Protein AF-A0A956FX94-F1 (afdb_monomer_lite)

Secondary structure (DSSP, 8-state):
--HHHHHTS--GGGGTTTSSHHHHHHHHHHHHHT--TTHHHHHHHHHHHHHHHHHHHHHHHHHHHHHHHTS--S-HHHHHHHH-

Radius of gyration: 17.17 Å; chains: 1; bounding box: 35×17×48 Å

Structure (mmCIF, N/CA/C/O backbone):
data_AF-A0A956FX94-F1
#
_entry.id   AF-A0A956FX94-F1
#
loop_
_atom_site.group_PDB
_atom_site.id
_atom_site.type_symbol
_atom_site.label_atom_id
_atom_site.label_alt_id
_atom_site.label_comp_id
_atom_site.label_asym_id
_atom_site.label_entity_id
_atom_site.label_seq_id
_atom_site.pdbx_PDB_ins_code
_atom_site.Cartn_x
_atom_site.Cartn_y
_atom_site.Cartn_z
_atom_site.occupancy
_atom_site.B_iso_or_equiv
_atom_site.auth_seq_id
_atom_site.auth_comp_id
_atom_site.auth_asym_id
_atom_site.auth_atom_id
_atom_site.pdbx_PDB_model_num
ATOM 1 N N . MET A 1 1 ? 3.036 6.402 -28.828 1.00 49.88 1 MET A N 1
ATOM 2 C CA . MET A 1 1 ? 3.656 5.767 -27.644 1.00 49.88 1 MET A CA 1
ATOM 3 C C . MET A 1 1 ? 4.326 4.479 -28.101 1.00 49.88 1 MET A C 1
ATOM 5 O O . MET A 1 1 ? 3.760 3.819 -28.962 1.00 49.88 1 MET A O 1
ATOM 9 N N . SER A 1 2 ? 5.541 4.173 -27.633 1.00 61.59 2 SER A N 1
ATOM 10 C CA . SER A 1 2 ? 6.252 2.942 -28.025 1.00 61.59 2 SER A CA 1
ATOM 11 C C . SER A 1 2 ? 5.575 1.714 -27.407 1.00 61.59 2 SER A C 1
ATOM 13 O O . SER A 1 2 ? 5.207 1.760 -26.234 1.00 61.59 2 SER A O 1
ATOM 15 N N . SER A 1 3 ? 5.445 0.622 -28.169 1.00 69.81 3 SER A N 1
ATOM 16 C CA . SER A 1 3 ? 4.834 -0.644 -27.723 1.00 69.81 3 SER A CA 1
ATOM 17 C C . SER A 1 3 ? 5.484 -1.215 -26.457 1.00 69.81 3 SER A C 1
ATOM 19 O O . SER A 1 3 ? 4.813 -1.885 -25.681 1.00 69.81 3 SER A O 1
ATOM 21 N N . ALA A 1 4 ? 6.772 -0.937 -26.235 1.00 71.25 4 ALA A N 1
ATOM 22 C CA . ALA A 1 4 ? 7.501 -1.391 -25.054 1.00 71.25 4 ALA A CA 1
ATOM 23 C C . ALA A 1 4 ? 7.072 -0.661 -23.769 1.00 71.25 4 ALA A C 1
ATOM 25 O O . ALA A 1 4 ? 7.071 -1.258 -22.700 1.00 71.25 4 ALA A O 1
ATOM 26 N N . ARG A 1 5 ? 6.647 0.608 -23.862 1.00 75.94 5 ARG A N 1
ATOM 27 C CA . ARG A 1 5 ? 6.201 1.375 -22.689 1.00 75.94 5 ARG A CA 1
ATOM 28 C C . ARG A 1 5 ? 4.833 0.913 -22.197 1.00 75.94 5 ARG A C 1
ATOM 30 O O . ARG A 1 5 ? 4.647 0.756 -21.000 1.00 75.94 5 ARG A O 1
ATOM 37 N N . ALA A 1 6 ? 3.931 0.606 -23.129 1.00 77.81 6 ALA A N 1
ATOM 38 C CA . ALA A 1 6 ? 2.618 0.044 -22.816 1.00 77.81 6 ALA A CA 1
ATOM 39 C C . ALA A 1 6 ? 2.717 -1.313 -22.090 1.00 77.81 6 ALA A C 1
ATOM 41 O O . ALA A 1 6 ? 1.883 -1.623 -21.250 1.00 77.81 6 ALA A O 1
ATOM 42 N N . ALA A 1 7 ? 3.759 -2.109 -22.363 1.00 77.12 7 ALA A N 1
ATOM 43 C CA . ALA A 1 7 ? 3.991 -3.373 -21.661 1.00 77.12 7 ALA A CA 1
ATOM 44 C C . ALA A 1 7 ? 4.427 -3.191 -20.191 1.00 77.12 7 ALA A C 1
ATOM 46 O O . ALA A 1 7 ? 4.258 -4.111 -19.395 1.00 77.12 7 ALA A O 1
ATOM 47 N N . CYS A 1 8 ? 4.965 -2.021 -19.825 1.00 87.06 8 CYS A N 1
ATOM 48 C CA . CYS A 1 8 ? 5.412 -1.700 -18.466 1.00 87.06 8 CYS A CA 1
ATOM 49 C C . CYS A 1 8 ? 4.349 -0.978 -17.615 1.00 87.06 8 CYS A C 1
ATOM 51 O O . CYS A 1 8 ? 4.601 -0.705 -16.444 1.00 87.06 8 CYS A O 1
ATOM 53 N N . GLU A 1 9 ? 3.188 -0.644 -18.187 1.00 82.50 9 GLU A N 1
ATOM 54 C CA . GLU A 1 9 ? 2.127 0.153 -17.544 1.00 82.50 9 GLU A CA 1
ATOM 55 C C . GLU A 1 9 ? 1.109 -0.673 -16.746 1.00 82.50 9 GLU A C 1
ATOM 57 O O . GLU A 1 9 ? 0.224 -0.094 -16.138 1.00 82.50 9 GLU A O 1
ATOM 62 N N . ASP A 1 10 ? 1.219 -2.002 -16.739 1.00 84.81 10 ASP A N 1
ATOM 63 C CA . ASP A 1 10 ? 0.238 -2.910 -16.124 1.00 84.81 10 ASP A CA 1
ATOM 64 C C . ASP A 1 10 ? 0.756 -3.492 -14.791 1.00 84.81 10 ASP A C 1
ATOM 66 O O . ASP A 1 10 ? 0.624 -4.684 -14.504 1.00 84.81 10 ASP A O 1
ATOM 70 N N . ALA A 1 11 ? 1.442 -2.675 -13.983 1.00 86.50 11 ALA A N 1
ATOM 71 C CA . ALA A 1 11 ? 2.004 -3.122 -12.704 1.00 86.50 11 ALA A CA 1
ATOM 72 C C . ALA A 1 11 ? 0.926 -3.207 -11.605 1.00 86.50 11 ALA A C 1
ATOM 74 O O . ALA A 1 11 ? 1.010 -4.051 -10.712 1.00 86.50 11 ALA A O 1
ATOM 75 N N . GLU A 1 12 ? -0.120 -2.395 -11.719 1.00 90.06 12 GLU A N 1
ATOM 76 C CA . GLU A 1 12 ? -1.275 -2.289 -10.831 1.00 90.06 12 GLU A CA 1
ATOM 77 C C . GLU A 1 12 ? -2.059 -3.604 -10.743 1.00 90.06 12 GLU A C 1
ATOM 79 O O . GLU A 1 12 ? -2.572 -3.943 -9.677 1.00 90.06 12 GLU A O 1
ATOM 84 N N . ARG A 1 13 ? -2.091 -4.409 -11.817 1.00 91.62 13 ARG A N 1
ATOM 85 C CA . ARG A 1 13 ? -2.765 -5.722 -11.823 1.00 91.62 13 ARG A CA 1
ATOM 86 C C . ARG A 1 13 ? -2.271 -6.662 -10.726 1.00 91.62 13 ARG A C 1
ATOM 88 O O . ARG A 1 13 ? -2.996 -7.553 -10.305 1.00 91.62 13 ARG A O 1
ATOM 95 N N . HIS A 1 14 ? -1.020 -6.498 -10.295 1.00 91.56 14 HIS A N 1
ATOM 96 C CA . HIS A 1 14 ? -0.418 -7.344 -9.274 1.00 91.56 14 HIS A CA 1
ATOM 97 C C . HIS A 1 14 ? -0.943 -7.031 -7.867 1.00 91.56 14 HIS A C 1
ATOM 99 O O . HIS A 1 14 ? -0.696 -7.809 -6.950 1.00 91.56 14 HIS A O 1
ATOM 105 N N . LEU A 1 15 ? -1.655 -5.913 -7.694 1.00 95.56 15 LEU A N 1
ATOM 106 C CA . LEU A 1 15 ? -2.329 -5.563 -6.447 1.00 95.56 15 LEU A CA 1
ATOM 107 C C . LEU A 1 15 ? -3.754 -6.126 -6.365 1.00 95.56 15 LEU A C 1
ATOM 109 O O . LEU A 1 15 ? -4.325 -6.138 -5.277 1.00 95.56 15 LEU A O 1
ATOM 113 N N . VAL A 1 16 ? -4.319 -6.625 -7.470 1.00 95.94 16 VAL A N 1
ATOM 114 C CA . VAL A 1 16 ? -5.636 -7.279 -7.472 1.00 95.94 16 VAL A CA 1
ATOM 115 C C . VAL A 1 16 ? -5.594 -8.514 -6.572 1.00 95.94 16 VAL A C 1
ATOM 117 O O . VAL A 1 16 ? -4.718 -9.368 -6.712 1.00 95.94 16 VAL A O 1
ATOM 120 N N . GLY A 1 17 ? -6.527 -8.595 -5.626 1.00 95.12 17 GLY A N 1
ATOM 121 C CA . GLY A 1 17 ? -6.589 -9.625 -4.590 1.00 95.12 17 GLY A CA 1
ATOM 122 C C . GLY A 1 17 ? -5.531 -9.502 -3.485 1.00 95.12 17 GLY A C 1
ATOM 123 O O . GLY A 1 17 ? -5.492 -10.351 -2.598 1.00 95.12 17 GLY A O 1
ATOM 124 N N . VAL A 1 18 ? -4.670 -8.477 -3.518 1.00 96.56 18 VAL A N 1
ATOM 125 C CA . VAL A 1 18 ? -3.627 -8.228 -2.502 1.00 96.56 18 VAL A CA 1
ATOM 126 C C . VAL A 1 18 ? -3.910 -6.941 -1.733 1.00 96.56 18 VAL A C 1
ATOM 128 O O . VAL A 1 18 ? -3.912 -6.941 -0.504 1.00 96.56 18 VAL A O 1
ATOM 131 N N . TRP A 1 19 ? -4.142 -5.842 -2.449 1.00 97.69 19 TRP A N 1
ATOM 132 C CA . TRP A 1 19 ? -4.515 -4.547 -1.886 1.00 97.69 19 TRP A CA 1
ATOM 133 C C . TRP A 1 19 ? -5.406 -3.769 -2.862 1.00 97.69 19 TRP A C 1
ATOM 135 O O . TRP A 1 19 ? -5.003 -2.762 -3.447 1.00 97.69 19 TRP A O 1
ATOM 145 N N . ASP A 1 20 ? -6.629 -4.260 -3.038 1.00 96.56 20 ASP A N 1
ATOM 146 C CA . ASP A 1 20 ? -7.693 -3.633 -3.823 1.00 96.56 20 ASP A CA 1
ATOM 147 C C . ASP A 1 20 ? -8.877 -3.209 -2.932 1.00 96.56 20 ASP A C 1
ATOM 149 O O . ASP A 1 20 ? -8.818 -3.293 -1.702 1.00 96.56 20 ASP A O 1
ATOM 153 N N . ASP A 1 21 ? -9.956 -2.721 -3.544 1.00 96.56 21 ASP A N 1
ATOM 154 C CA . ASP A 1 21 ? -11.146 -2.244 -2.831 1.00 96.56 21 ASP A CA 1
ATOM 155 C C . ASP A 1 21 ? -11.836 -3.335 -1.999 1.00 96.56 21 ASP A C 1
ATOM 157 O O . ASP A 1 21 ? -12.377 -3.044 -0.925 1.00 96.56 21 ASP A O 1
ATOM 161 N N . GLU A 1 22 ? -11.795 -4.591 -2.453 1.00 97.75 22 GLU A N 1
ATOM 162 C CA . GLU A 1 22 ? -12.360 -5.724 -1.721 1.00 97.75 22 GLU A CA 1
ATOM 163 C C . GLU A 1 22 ? -11.566 -5.967 -0.434 1.00 97.75 22 GLU A C 1
ATOM 165 O O . GLU A 1 22 ? -12.137 -5.927 0.666 1.00 97.75 22 GLU A O 1
ATOM 170 N N . ILE A 1 23 ? -10.241 -6.101 -0.555 1.00 98.25 23 ILE A N 1
ATOM 171 C CA . ILE A 1 23 ? -9.341 -6.315 0.585 1.00 98.25 23 ILE A CA 1
ATOM 172 C C . ILE A 1 23 ? -9.366 -5.123 1.550 1.00 98.25 23 ILE A C 1
ATOM 174 O O . ILE A 1 23 ? -9.392 -5.307 2.772 1.00 98.25 23 ILE A O 1
ATOM 178 N N . ARG A 1 24 ? -9.433 -3.887 1.039 1.00 98.25 24 ARG A N 1
ATOM 179 C CA . ARG A 1 24 ? -9.591 -2.681 1.870 1.00 98.25 24 ARG A CA 1
ATOM 180 C C . ARG A 1 24 ? -10.865 -2.744 2.706 1.00 98.25 24 ARG A C 1
ATOM 182 O O . ARG A 1 24 ? -10.830 -2.482 3.909 1.00 98.25 24 ARG A O 1
ATOM 189 N N . GLY A 1 25 ? -11.986 -3.118 2.092 1.00 98.31 25 GLY A N 1
ATOM 190 C CA . GLY A 1 25 ? -13.259 -3.262 2.790 1.00 98.31 25 GLY A CA 1
ATOM 191 C C . GLY A 1 25 ? -13.222 -4.352 3.867 1.00 98.31 25 GLY A C 1
ATOM 192 O O . GLY A 1 25 ? -13.752 -4.159 4.964 1.00 98.31 25 GLY A O 1
ATOM 193 N N . GLU A 1 26 ? -12.592 -5.495 3.586 1.00 98.38 26 GLU A N 1
ATOM 194 C CA . GLU A 1 26 ? -12.397 -6.579 4.562 1.00 98.38 26 GLU A CA 1
ATOM 195 C C . GLU A 1 26 ? -11.538 -6.153 5.753 1.00 98.38 26 GLU A C 1
ATOM 197 O O . GLU A 1 26 ? -11.893 -6.409 6.913 1.00 98.38 26 GLU A O 1
ATOM 202 N N . ALA A 1 27 ? -10.440 -5.453 5.482 1.00 98.19 27 ALA A N 1
ATOM 203 C CA . ALA A 1 27 ? -9.563 -4.929 6.512 1.00 98.19 27 ALA A CA 1
ATOM 204 C C . ALA A 1 27 ? -10.294 -3.895 7.382 1.00 98.19 27 ALA A C 1
ATOM 206 O O . ALA A 1 27 ? -10.293 -4.034 8.607 1.00 98.19 27 ALA A O 1
ATOM 207 N N . GLN A 1 28 ? -11.020 -2.939 6.790 1.00 98.56 28 GLN A N 1
ATOM 208 C CA . GLN A 1 28 ? -11.833 -1.974 7.539 1.00 98.56 28 GLN A CA 1
ATOM 209 C C . GLN A 1 28 ? -12.805 -2.667 8.503 1.00 98.56 28 GLN A C 1
ATOM 211 O O . GLN A 1 28 ? -12.868 -2.321 9.687 1.00 98.56 28 GLN A O 1
ATOM 216 N N . ARG A 1 29 ? -13.543 -3.677 8.016 1.00 98.62 29 ARG A N 1
ATOM 217 C CA . ARG A 1 29 ? -14.468 -4.465 8.846 1.00 98.62 29 ARG A CA 1
ATOM 218 C C . ARG A 1 29 ? -13.742 -5.169 9.991 1.00 98.62 29 ARG A C 1
ATOM 220 O O . ARG A 1 29 ? -14.259 -5.196 11.105 1.00 98.62 29 ARG A O 1
ATOM 227 N N . SER A 1 30 ? -12.541 -5.687 9.745 1.00 98.38 30 SER A N 1
ATOM 228 C CA . SER A 1 30 ? -11.723 -6.360 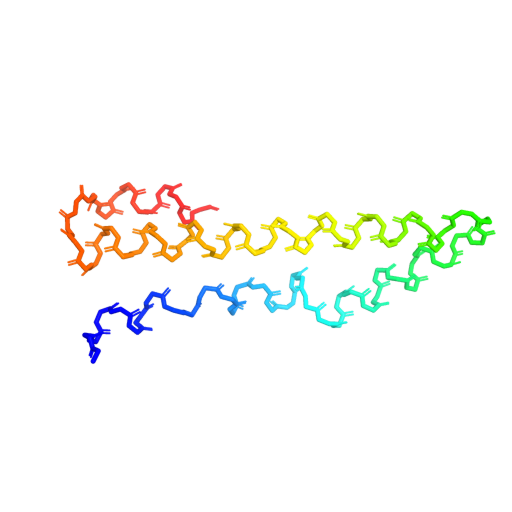10.760 1.00 98.38 30 SER A CA 1
ATOM 229 C C . SER A 1 30 ? -11.248 -5.403 11.855 1.00 98.38 30 SER A C 1
ATOM 231 O O . SER A 1 30 ? -11.338 -5.734 13.037 1.00 98.38 30 SER A O 1
ATOM 233 N N . PHE A 1 31 ? -10.817 -4.189 11.495 1.00 98.56 31 PHE A N 1
ATOM 234 C CA . PHE A 1 31 ? -10.503 -3.143 12.473 1.00 98.56 31 PHE A CA 1
ATOM 235 C C . PHE A 1 31 ? -11.740 -2.781 13.303 1.00 98.56 31 PHE A C 1
ATOM 237 O O . PHE A 1 31 ? -11.670 -2.774 14.535 1.00 98.56 31 PHE A O 1
ATOM 244 N N . ALA A 1 32 ? -12.887 -2.547 12.656 1.00 98.31 32 ALA A N 1
ATOM 245 C CA . ALA A 1 32 ? -14.140 -2.214 13.334 1.00 98.31 32 ALA A CA 1
ATOM 246 C C . ALA A 1 32 ? -14.608 -3.324 14.297 1.00 98.31 32 ALA A C 1
ATOM 248 O O . ALA A 1 32 ? -15.031 -3.036 15.419 1.00 98.31 32 ALA A O 1
ATOM 249 N N . ALA A 1 33 ? -14.460 -4.595 13.910 1.00 98.50 33 ALA A N 1
ATOM 250 C CA . ALA A 1 33 ? -14.841 -5.756 14.717 1.00 98.50 33 ALA A CA 1
ATOM 251 C C . ALA A 1 33 ? -14.070 -5.871 16.045 1.00 98.50 33 ALA A C 1
ATOM 253 O O . ALA A 1 33 ? -14.527 -6.550 16.963 1.00 98.50 33 ALA A O 1
ATOM 254 N N . THR A 1 34 ? -12.935 -5.178 16.198 1.00 98.06 34 THR A N 1
ATOM 255 C CA . THR A 1 34 ? -12.208 -5.123 17.478 1.00 98.06 34 THR A CA 1
ATOM 256 C C . THR A 1 34 ? -12.975 -4.388 18.584 1.00 98.06 34 THR A C 1
ATOM 258 O O . THR A 1 34 ? -12.627 -4.525 19.760 1.00 98.06 34 THR A O 1
ATOM 261 N N . GLY A 1 35 ? -13.976 -3.569 18.227 1.00 97.62 35 GLY A N 1
ATOM 262 C CA . GLY A 1 35 ? -14.775 -2.774 19.165 1.00 97.62 35 GLY A CA 1
ATOM 263 C C . GLY A 1 35 ? -13.979 -1.704 19.920 1.00 97.62 35 GLY A C 1
ATOM 264 O O . GLY A 1 35 ? -14.447 -1.177 20.931 1.00 97.62 35 GLY A O 1
ATOM 265 N N . ARG A 1 36 ? -12.749 -1.396 19.487 1.00 98.25 36 ARG A N 1
ATOM 266 C CA . ARG A 1 36 ? -11.903 -0.402 20.153 1.00 98.25 36 ARG A CA 1
ATOM 267 C C . ARG A 1 36 ? -12.329 1.015 19.760 1.00 98.25 36 ARG A C 1
ATOM 269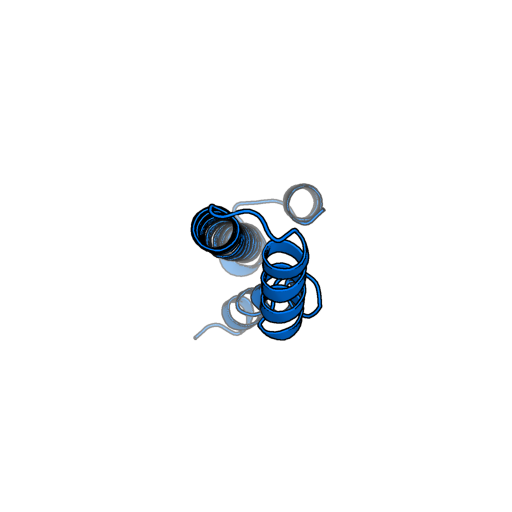 O O . ARG A 1 36 ? -12.525 1.266 18.576 1.00 98.25 36 ARG A O 1
ATOM 276 N N . PRO A 1 37 ? -12.358 1.980 20.701 1.00 97.62 37 PRO A N 1
ATOM 277 C CA . PRO A 1 37 ? -12.707 3.371 20.386 1.00 97.62 37 PRO A CA 1
ATOM 278 C C . PRO A 1 37 ? -11.800 4.030 19.337 1.00 97.62 37 PRO A C 1
ATOM 280 O O . PRO A 1 37 ? -12.198 4.990 18.693 1.00 97.62 37 PRO A O 1
ATOM 283 N N . TYR A 1 38 ? -10.571 3.530 19.176 1.00 96.56 38 TYR A N 1
ATOM 284 C CA . TYR A 1 38 ? -9.591 4.032 18.211 1.00 96.56 38 TYR A CA 1
ATOM 285 C C . TYR A 1 38 ? -9.531 3.217 16.909 1.00 96.56 38 TYR A C 1
ATOM 287 O O . TYR A 1 38 ? -8.651 3.471 16.090 1.00 96.56 38 TYR A O 1
ATOM 295 N N . ALA A 1 39 ? -10.410 2.227 16.722 1.00 98.44 39 ALA A N 1
ATOM 296 C CA . ALA A 1 39 ? -10.355 1.299 15.593 1.00 98.44 39 ALA A CA 1
ATOM 297 C C . ALA A 1 39 ? -10.405 2.008 14.232 1.00 98.44 39 ALA A C 1
ATOM 299 O O . ALA A 1 39 ? -9.598 1.700 13.362 1.00 98.44 39 ALA A O 1
ATOM 300 N N . GLU A 1 40 ? -11.301 2.984 14.076 1.00 97.44 40 GLU A N 1
ATOM 301 C CA . GLU A 1 40 ? -11.450 3.762 12.841 1.00 97.44 40 GLU A CA 1
ATOM 302 C C . GLU A 1 40 ? -10.185 4.564 12.521 1.00 97.44 40 GLU A C 1
ATOM 304 O O . GLU A 1 40 ? -9.615 4.423 11.445 1.00 97.44 40 GLU A O 1
ATOM 309 N N . LYS A 1 41 ? -9.657 5.310 13.497 1.00 98.50 41 LYS A N 1
ATOM 310 C CA . LYS A 1 41 ? -8.415 6.074 13.318 1.00 98.50 41 LYS A CA 1
ATOM 311 C C . LYS A 1 41 ? -7.215 5.176 13.001 1.00 98.50 41 LYS A C 1
ATOM 313 O O . LYS A 1 41 ? -6.350 5.541 12.205 1.00 98.50 41 LYS A O 1
ATOM 318 N N . ALA A 1 42 ? -7.133 4.012 13.649 1.00 98.50 42 ALA A N 1
ATOM 319 C CA . ALA A 1 42 ? -6.088 3.038 13.364 1.00 98.50 42 ALA A CA 1
ATOM 320 C C . ALA A 1 42 ? -6.216 2.518 11.924 1.00 98.50 42 ALA A C 1
ATOM 322 O O . ALA A 1 42 ? -5.224 2.541 11.196 1.00 98.50 42 ALA A O 1
ATOM 323 N N . TRP A 1 43 ? -7.432 2.163 11.495 1.00 98.56 43 TRP A N 1
ATOM 324 C CA . TRP A 1 43 ? -7.728 1.768 10.119 1.00 98.56 43 TRP A CA 1
ATOM 325 C C . TRP A 1 43 ? -7.306 2.839 9.112 1.00 98.56 43 TRP A C 1
ATOM 327 O O . TRP A 1 43 ? -6.533 2.537 8.211 1.00 98.56 43 TRP A O 1
ATOM 337 N N . GLU A 1 44 ? -7.736 4.089 9.290 1.00 98.62 44 GLU A N 1
ATOM 338 C CA . GLU A 1 44 ? -7.401 5.198 8.388 1.00 98.62 44 GLU A CA 1
ATOM 339 C C . GLU A 1 44 ? -5.886 5.356 8.211 1.00 98.62 44 GLU A C 1
ATOM 341 O O . GLU A 1 44 ? -5.390 5.477 7.091 1.00 98.62 44 GLU A O 1
ATOM 346 N N . SER A 1 45 ? -5.130 5.311 9.315 1.00 98.56 45 SER A N 1
ATOM 347 C CA . SER A 1 45 ? -3.670 5.426 9.259 1.00 98.56 45 SER A CA 1
ATOM 348 C C . SER A 1 45 ? -3.002 4.241 8.557 1.00 98.56 45 SER A C 1
ATOM 350 O O . SER A 1 45 ? -2.048 4.441 7.802 1.00 98.56 45 SER A O 1
ATOM 352 N N . SER A 1 46 ? -3.507 3.025 8.783 1.00 98.38 46 SER A N 1
ATOM 353 C CA . SER A 1 46 ? -2.995 1.797 8.175 1.00 98.38 46 SER A CA 1
ATOM 354 C C . SER A 1 46 ? -3.306 1.751 6.685 1.00 98.38 46 SER A C 1
ATOM 356 O O . SER A 1 46 ? -2.400 1.502 5.894 1.00 98.38 46 SER A O 1
ATOM 358 N N . ALA A 1 47 ? -4.544 2.062 6.299 1.00 98.56 47 ALA A N 1
ATOM 359 C CA . ALA A 1 47 ? -4.965 2.142 4.909 1.00 98.56 47 ALA A CA 1
ATOM 360 C C . ALA A 1 47 ? -4.126 3.176 4.154 1.00 98.56 47 ALA A C 1
ATOM 362 O O . ALA A 1 47 ? -3.464 2.838 3.184 1.00 98.56 47 ALA A O 1
ATOM 363 N N . ALA A 1 48 ? -4.013 4.402 4.67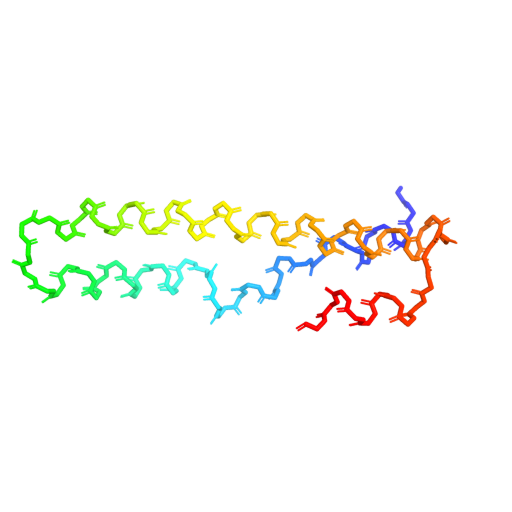6 1.00 98.62 48 ALA A N 1
ATOM 364 C CA . ALA A 1 48 ? -3.212 5.441 4.034 1.00 98.62 48 ALA A CA 1
ATOM 365 C C . ALA A 1 48 ? -1.721 5.070 3.901 1.00 98.62 48 ALA A C 1
ATOM 367 O O . ALA A 1 48 ? -1.050 5.532 2.979 1.00 98.62 48 ALA A O 1
ATOM 368 N N . ALA A 1 49 ? -1.166 4.287 4.831 1.00 98.56 49 ALA A N 1
ATOM 369 C CA . ALA A 1 49 ? 0.210 3.804 4.731 1.00 98.56 49 ALA A CA 1
ATOM 370 C C . ALA A 1 49 ? 0.373 2.728 3.651 1.00 98.56 49 ALA A C 1
ATOM 372 O O . ALA A 1 49 ? 1.341 2.789 2.893 1.00 98.56 49 ALA A O 1
ATOM 373 N N . LEU A 1 50 ? -0.567 1.785 3.571 1.00 98.31 50 LEU A N 1
ATOM 374 C CA . LEU A 1 50 ? -0.573 0.740 2.550 1.00 98.31 50 LEU A CA 1
ATOM 375 C C . LEU A 1 50 ? -0.793 1.327 1.156 1.00 98.31 50 LEU A C 1
ATOM 377 O O . LEU A 1 50 ? -0.070 0.959 0.244 1.00 98.31 50 LEU A O 1
ATOM 381 N N . ASP A 1 51 ? -1.665 2.323 1.017 1.00 97.94 51 ASP A N 1
ATOM 382 C CA . ASP A 1 51 ? -1.915 3.026 -0.247 1.00 97.94 51 ASP A CA 1
ATOM 383 C C . ASP A 1 51 ? -0.644 3.655 -0.802 1.00 97.94 51 ASP A C 1
ATOM 385 O O . ASP A 1 51 ? -0.232 3.368 -1.922 1.00 97.94 51 ASP A O 1
ATOM 389 N N . ARG A 1 52 ? 0.047 4.443 0.031 1.00 98.38 52 ARG A N 1
ATOM 390 C CA . ARG A 1 52 ? 1.322 5.057 -0.357 1.00 98.38 52 ARG A CA 1
ATOM 391 C C . ARG A 1 52 ? 2.373 4.017 -0.725 1.00 98.38 52 ARG A C 1
ATOM 393 O O . ARG A 1 52 ? 3.188 4.264 -1.610 1.00 98.38 52 ARG A O 1
ATOM 400 N N . TYR A 1 53 ? 2.398 2.891 -0.016 1.00 97.50 53 TYR A N 1
ATOM 401 C CA . TYR A 1 53 ? 3.341 1.820 -0.307 1.00 97.50 53 TYR A CA 1
ATOM 402 C C . TYR A 1 53 ? 3.016 1.134 -1.637 1.00 97.50 53 TYR A C 1
ATOM 404 O O . TYR A 1 53 ? 3.916 0.945 -2.449 1.00 97.50 53 TYR A O 1
ATOM 412 N N . SER A 1 54 ? 1.745 0.818 -1.882 1.00 96.81 54 SER A N 1
ATOM 413 C CA . SER A 1 54 ? 1.256 0.253 -3.138 1.00 96.81 54 SER A CA 1
ATOM 414 C C . SER A 1 54 ? 1.579 1.153 -4.329 1.00 96.81 54 SER A C 1
ATOM 416 O O . SER A 1 54 ? 2.142 0.668 -5.309 1.00 96.81 54 SER A O 1
ATOM 418 N N . ASP A 1 55 ? 1.332 2.459 -4.217 1.00 96.50 55 ASP A N 1
ATOM 419 C CA . ASP A 1 55 ? 1.658 3.431 -5.267 1.00 96.50 55 ASP A CA 1
ATOM 420 C C . ASP A 1 55 ? 3.169 3.481 -5.544 1.00 96.50 55 ASP A C 1
ATOM 422 O O . ASP A 1 55 ? 3.611 3.425 -6.694 1.00 96.50 55 ASP A O 1
ATOM 426 N N . ALA A 1 56 ? 3.987 3.539 -4.486 1.00 96.31 56 ALA A N 1
ATOM 427 C CA . ALA A 1 56 ? 5.443 3.544 -4.612 1.00 96.31 56 ALA A CA 1
ATOM 428 C C . ALA A 1 56 ? 5.976 2.241 -5.234 1.00 96.31 56 ALA A C 1
ATOM 430 O O . ALA A 1 56 ? 6.912 2.263 -6.034 1.00 96.31 56 ALA A O 1
ATOM 431 N N . TRP A 1 57 ? 5.373 1.105 -4.889 1.00 95.69 57 TRP A N 1
ATOM 432 C CA . TRP A 1 57 ? 5.738 -0.203 -5.418 1.00 95.69 57 TRP A CA 1
ATOM 433 C C . TRP A 1 57 ? 5.405 -0.334 -6.911 1.00 95.69 57 TRP A C 1
ATOM 435 O O . TRP A 1 57 ? 6.246 -0.795 -7.686 1.00 95.69 57 TRP A O 1
ATOM 445 N N . VAL A 1 58 ? 4.225 0.134 -7.334 1.00 95.25 58 VAL A N 1
ATOM 446 C CA . VAL A 1 58 ? 3.826 0.201 -8.752 1.00 95.25 58 VAL A CA 1
ATOM 447 C C . VAL A 1 58 ? 4.809 1.064 -9.543 1.00 95.25 58 VAL A C 1
ATOM 449 O O . VAL A 1 58 ? 5.326 0.621 -10.572 1.00 95.25 58 VAL A O 1
ATOM 452 N N . ALA A 1 59 ? 5.131 2.259 -9.034 1.00 94.38 59 ALA A N 1
ATOM 453 C CA . ALA A 1 59 ? 6.083 3.165 -9.672 1.00 94.38 59 ALA A CA 1
ATOM 454 C C . ALA A 1 59 ? 7.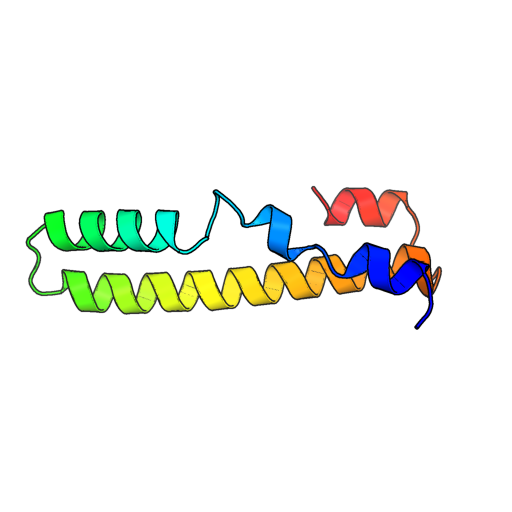467 2.517 -9.841 1.00 94.38 59 ALA A C 1
ATOM 456 O O . ALA A 1 59 ? 8.004 2.492 -10.948 1.00 94.38 59 ALA A O 1
ATOM 457 N N . MET A 1 60 ? 8.004 1.901 -8.782 1.00 93.44 60 MET A N 1
ATOM 458 C CA . MET A 1 60 ? 9.301 1.218 -8.818 1.00 93.44 60 MET A CA 1
ATOM 459 C C . MET A 1 60 ? 9.338 0.089 -9.860 1.00 93.44 60 MET A C 1
ATOM 461 O O . MET A 1 60 ? 10.326 -0.067 -10.581 1.00 93.44 60 MET A O 1
ATOM 465 N N . ARG A 1 61 ? 8.266 -0.707 -9.966 1.00 93.38 61 ARG A N 1
ATOM 466 C CA . ARG A 1 61 ? 8.188 -1.796 -10.954 1.00 93.38 61 ARG A CA 1
ATOM 467 C C . ARG A 1 61 ? 8.130 -1.268 -12.375 1.00 93.38 61 ARG A C 1
ATOM 469 O O . ARG A 1 61 ? 8.846 -1.774 -13.240 1.00 93.38 61 ARG A O 1
ATOM 476 N N . ARG A 1 62 ? 7.324 -0.233 -12.612 1.00 93.00 62 ARG A N 1
ATOM 477 C CA . ARG A 1 62 ? 7.272 0.438 -13.910 1.00 93.00 62 ARG A CA 1
ATOM 478 C C . ARG A 1 62 ? 8.649 0.971 -14.303 1.00 93.00 62 ARG A C 1
ATOM 480 O O . ARG A 1 62 ? 9.100 0.707 -15.414 1.00 93.00 62 ARG A O 1
ATOM 487 N N . GLU A 1 63 ? 9.334 1.662 -13.396 1.00 92.44 63 GLU A N 1
ATOM 488 C CA . GLU A 1 63 ? 10.675 2.207 -13.632 1.00 92.44 63 GLU A CA 1
ATOM 489 C C . GLU A 1 63 ? 11.697 1.115 -13.970 1.00 92.44 63 GLU A C 1
ATOM 491 O O . GLU A 1 63 ? 12.435 1.250 -14.945 1.00 92.44 63 GLU A O 1
ATOM 496 N N . ALA A 1 64 ? 11.716 0.005 -13.226 1.00 92.25 64 ALA A N 1
ATOM 497 C CA . ALA A 1 64 ? 12.617 -1.115 -13.499 1.00 92.25 64 ALA A CA 1
ATOM 498 C C . ALA A 1 64 ? 12.336 -1.774 -14.865 1.00 92.25 64 ALA A C 1
ATOM 500 O O . ALA A 1 64 ? 13.268 -2.086 -15.615 1.00 92.25 64 ALA A O 1
ATOM 501 N N . CYS A 1 65 ? 11.057 -1.941 -15.218 1.00 92.75 65 CYS A N 1
ATOM 502 C CA . CYS A 1 65 ? 10.651 -2.444 -16.528 1.00 92.75 65 CYS A CA 1
ATOM 503 C C . CYS A 1 65 ? 11.094 -1.499 -17.652 1.00 92.75 65 CYS A C 1
ATOM 505 O O . CYS A 1 65 ? 11.740 -1.945 -18.600 1.00 92.75 65 CYS A O 1
ATOM 507 N N . GLU A 1 66 ? 10.817 -0.195 -17.538 1.00 92.62 66 GLU A N 1
ATOM 508 C CA . GLU A 1 66 ? 11.211 0.794 -18.549 1.00 92.62 66 GLU A CA 1
ATOM 509 C C . GLU A 1 66 ? 12.748 0.863 -18.690 1.00 92.62 66 GLU A C 1
ATOM 511 O O . GLU A 1 66 ? 13.260 0.853 -19.812 1.00 92.62 66 GLU A O 1
ATOM 516 N N . ALA A 1 67 ? 13.501 0.830 -17.583 1.00 92.19 67 ALA A N 1
ATOM 517 C CA . ALA A 1 67 ? 14.970 0.818 -17.585 1.00 92.19 67 ALA A CA 1
ATOM 518 C C . ALA A 1 67 ? 15.575 -0.368 -18.355 1.00 92.19 67 ALA A C 1
ATOM 520 O O . ALA A 1 67 ? 16.638 -0.234 -18.960 1.00 92.19 67 ALA A O 1
ATOM 521 N N . THR A 1 68 ? 14.887 -1.509 -18.375 1.00 90.69 68 THR A N 1
ATOM 522 C CA . THR A 1 68 ? 15.350 -2.727 -19.056 1.00 90.69 68 THR A CA 1
ATOM 523 C C . THR A 1 68 ? 14.822 -2.813 -20.493 1.00 90.69 68 THR A C 1
ATOM 525 O O . THR A 1 68 ? 15.590 -2.973 -21.443 1.00 90.69 68 THR A O 1
ATOM 528 N N . ALA A 1 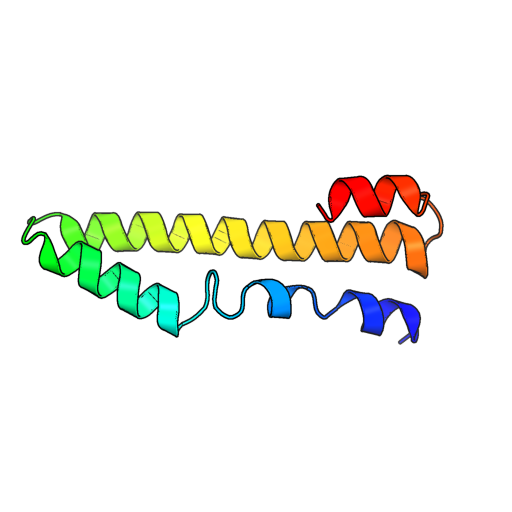69 ? 13.505 -2.677 -20.673 1.00 88.19 69 ALA A N 1
ATOM 529 C CA . ALA A 1 69 ? 12.812 -2.943 -21.933 1.00 88.19 69 ALA A CA 1
ATOM 530 C C . ALA A 1 69 ? 12.773 -1.747 -22.895 1.00 88.19 69 ALA A C 1
ATOM 532 O O . ALA A 1 69 ? 12.621 -1.944 -24.101 1.00 88.19 69 ALA A O 1
ATOM 533 N N . VAL A 1 70 ? 12.878 -0.517 -22.379 1.00 90.44 70 VAL A N 1
ATOM 534 C CA . VAL A 1 70 ? 12.786 0.716 -23.179 1.00 90.44 70 VAL A CA 1
ATOM 535 C C . VAL A 1 70 ? 14.145 1.395 -23.297 1.00 90.44 70 VAL A C 1
ATOM 537 O O . VAL A 1 70 ? 14.555 1.738 -24.403 1.00 90.44 70 VAL A O 1
ATOM 540 N N . TYR A 1 71 ? 14.833 1.604 -22.172 1.00 90.25 71 TYR A N 1
ATOM 541 C CA . TYR A 1 71 ? 16.096 2.349 -22.142 1.00 90.25 71 TYR A CA 1
ATOM 542 C C . TYR A 1 71 ? 17.336 1.453 -22.261 1.00 90.25 71 TYR A C 1
ATOM 544 O O . TYR A 1 71 ? 18.402 1.948 -22.615 1.00 90.25 71 TYR A O 1
ATOM 552 N N . HIS A 1 72 ? 17.200 0.143 -22.021 1.00 90.06 72 HIS A N 1
ATOM 553 C CA . HIS A 1 72 ? 18.296 -0.836 -22.072 1.00 90.06 72 HIS A CA 1
ATOM 554 C C . HIS A 1 72 ? 19.496 -0.485 -21.169 1.00 90.06 72 HIS A C 1
ATOM 556 O O . HIS A 1 72 ? 20.635 -0.851 -21.454 1.00 90.06 72 HIS A O 1
ATOM 562 N N . GLU A 1 73 ? 19.241 0.226 -20.071 1.00 92.75 73 GLU A N 1
ATOM 563 C CA . GLU A 1 73 ? 20.249 0.640 -19.087 1.00 92.75 73 GLU A CA 1
ATOM 564 C C . GLU A 1 73 ? 20.537 -0.460 -18.060 1.00 92.75 73 GLU A C 1
ATOM 566 O O . GLU A 1 73 ? 21.586 -0.467 -17.415 1.00 92.75 73 GLU A O 1
ATOM 571 N N . GLN A 1 74 ? 19.592 -1.385 -17.886 1.00 89.94 74 GLN A N 1
ATOM 572 C CA . GLN A 1 74 ? 19.654 -2.468 -16.911 1.00 89.94 74 GLN A CA 1
ATOM 573 C C . GLN A 1 74 ? 19.551 -3.824 -17.601 1.00 89.94 74 GLN A C 1
ATOM 575 O O . GLN A 1 74 ? 18.931 -3.955 -18.656 1.00 89.94 74 GLN A O 1
ATOM 580 N N . SER A 1 75 ? 20.183 -4.835 -17.002 1.00 90.00 75 SER A N 1
ATOM 581 C CA . SER A 1 75 ? 20.136 -6.201 -17.516 1.00 90.00 75 SER A CA 1
ATOM 582 C C . SER A 1 75 ? 18.837 -6.901 -17.112 1.00 90.00 75 SER A C 1
ATOM 584 O O . SER A 1 75 ? 18.219 -6.552 -16.103 1.00 90.00 75 SER A O 1
ATOM 586 N N . ASN A 1 76 ? 18.439 -7.921 -17.875 1.00 87.75 76 ASN A N 1
ATOM 587 C CA . ASN A 1 76 ? 17.259 -8.724 -17.541 1.00 87.75 76 ASN A CA 1
ATOM 588 C C . ASN A 1 76 ? 17.430 -9.446 -16.194 1.00 87.75 76 ASN A C 1
ATOM 590 O O . ASN A 1 76 ? 16.480 -9.556 -15.432 1.00 87.75 76 ASN A O 1
ATOM 594 N N . GLU A 1 77 ? 18.651 -9.855 -15.842 1.00 89.69 77 GLU A N 1
ATOM 595 C CA . GLU A 1 77 ? 18.934 -10.492 -14.551 1.00 89.69 77 GLU A CA 1
ATOM 596 C C . GLU A 1 77 ? 18.720 -9.520 -13.379 1.00 89.69 77 GLU A C 1
ATOM 598 O O . GLU A 1 77 ? 18.236 -9.914 -12.319 1.00 89.69 77 GLU A O 1
ATOM 603 N N . LEU A 1 78 ? 19.054 -8.233 -13.556 1.00 89.06 78 LEU A N 1
ATOM 604 C CA . LEU A 1 78 ? 18.775 -7.205 -12.550 1.00 89.06 78 LEU A CA 1
ATOM 605 C C . LEU A 1 78 ? 17.275 -6.900 -12.450 1.00 89.06 78 LEU A C 1
ATOM 607 O O . LEU A 1 78 ? 16.786 -6.608 -11.356 1.00 89.06 78 LEU A O 1
ATOM 611 N N . LEU A 1 79 ? 16.549 -6.971 -13.569 1.00 88.94 79 LEU A N 1
ATOM 612 C CA . LEU A 1 79 ? 15.095 -6.850 -13.581 1.00 88.94 79 LEU A CA 1
ATOM 613 C C . LEU A 1 79 ? 14.449 -7.968 -12.757 1.00 88.94 79 LEU A C 1
ATOM 615 O O . LEU A 1 79 ? 13.646 -7.671 -11.876 1.00 88.94 79 LEU A O 1
ATOM 619 N N . ASP A 1 80 ? 14.846 -9.222 -12.977 1.00 87.75 80 ASP A N 1
ATOM 620 C CA . ASP A 1 80 ? 14.305 -10.379 -12.254 1.00 87.75 80 ASP A CA 1
ATOM 621 C C . ASP A 1 80 ? 14.468 -10.230 -10.733 1.00 87.75 80 ASP A C 1
ATOM 623 O O . ASP A 1 80 ? 13.523 -10.460 -9.977 1.0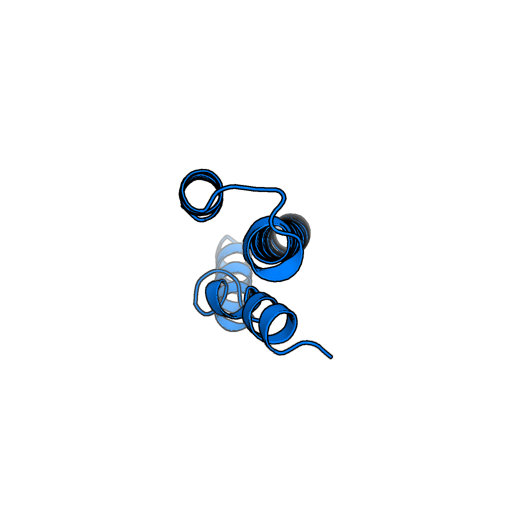0 87.75 80 ASP A O 1
ATOM 627 N N . LEU A 1 81 ? 15.631 -9.750 -10.274 1.00 88.94 81 LEU A N 1
ATOM 628 C CA . LEU A 1 81 ? 15.895 -9.493 -8.852 1.00 88.94 81 LEU A CA 1
ATOM 629 C C . LEU A 1 81 ? 15.021 -8.385 -8.246 1.00 88.94 81 LEU A C 1
ATOM 631 O O . LEU A 1 81 ? 14.776 -8.398 -7.043 1.00 88.94 81 LEU A O 1
ATOM 635 N N . ARG A 1 82 ? 14.583 -7.407 -9.046 1.00 86.56 82 ARG A N 1
ATOM 636 C CA . ARG A 1 82 ? 13.720 -6.295 -8.602 1.00 86.56 82 ARG A CA 1
ATOM 637 C C . ARG A 1 82 ? 12.233 -6.615 -8.686 1.00 86.56 82 ARG A C 1
ATOM 639 O O . ARG A 1 82 ? 11.425 -5.897 -8.098 1.00 86.56 82 ARG A O 1
ATOM 646 N N . MET A 1 83 ? 11.881 -7.637 -9.459 1.00 83.88 83 MET A N 1
ATOM 647 C CA . MET A 1 83 ? 10.502 -8.057 -9.686 1.00 83.88 83 MET A CA 1
ATOM 648 C C . MET A 1 83 ? 10.043 -9.182 -8.750 1.00 83.88 83 MET A C 1
ATOM 650 O O . MET A 1 83 ? 8.826 -9.390 -8.667 1.00 83.88 83 MET A O 1
ATOM 654 N N . ALA A 1 84 ? 10.985 -9.863 -8.085 1.00 72.94 84 ALA A N 1
ATOM 655 C CA . ALA A 1 84 ? 10.757 -10.816 -6.995 1.00 72.94 84 ALA A CA 1
ATOM 656 C C . ALA A 1 84 ? 10.216 -10.132 -5.729 1.00 72.94 84 ALA A C 1
ATOM 658 O O . ALA A 1 84 ? 9.351 -10.755 -5.074 1.00 72.94 84 ALA A O 1
#

pLDDT: mean 92.02, std 8.82, range [49.88, 98.62]

Sequence (84 aa):
MSSARAACEDAERHLVGVWDDEIRGEAQRSFAATGRPYAEKAWESSAAALDRYSDAWVAMRREACEATAVYHEQSNELLDLRMA

Foldseek 3Di:
DDPQLVVLQCLLVVCVVPQDPVVLVVQLVVLVVVVDPCSNVVSVVVNVVVVVVSVVLSVQSSVLSCCCRPVVVDDVVVNVVSVD